Protein AF-A0A662RJ62-F1 (afdb_monomer_lite)

Foldseek 3Di:
DPDDPPPPPPPPDDDDDDDDDDDPVRVVVVVVVVLVVVVLVVVLVVVQVVCCVPPVDGDDPVRSVVCVVVDDSVD

Structure (mmCIF, N/CA/C/O backbone):
data_AF-A0A662RJ62-F1
#
_entry.id   AF-A0A662RJ62-F1
#
loop_
_atom_site.group_PDB
_atom_site.id
_atom_site.type_symbol
_atom_site.label_atom_id
_atom_site.label_alt_id
_atom_site.label_comp_id
_atom_site.label_asym_id
_atom_site.label_entity_id
_atom_site.label_seq_id
_atom_site.pdbx_PDB_ins_code
_atom_site.Cartn_x
_atom_site.Cartn_y
_atom_site.Cartn_z
_atom_site.occupancy
_atom_site.B_iso_or_equiv
_atom_site.auth_seq_id
_atom_site.auth_comp_id
_atom_site.auth_asym_id
_atom_site.auth_atom_id
_atom_site.pdbx_PDB_model_num
ATOM 1 N N . MET A 1 1 ? 34.350 -35.271 35.752 1.00 46.41 1 MET A N 1
ATOM 2 C CA . MET A 1 1 ? 34.288 -34.657 34.406 1.00 46.41 1 MET A CA 1
ATOM 3 C C . MET A 1 1 ? 32.827 -34.378 34.015 1.00 46.41 1 MET A C 1
ATOM 5 O O . MET A 1 1 ? 32.388 -34.745 32.940 1.00 46.41 1 MET A O 1
ATOM 9 N N . TYR A 1 2 ? 32.060 -33.747 34.913 1.00 46.62 2 TYR A N 1
ATOM 10 C CA . TYR A 1 2 ? 30.643 -33.398 34.750 1.00 46.62 2 TYR A CA 1
ATOM 11 C C . TYR A 1 2 ? 30.465 -32.008 35.375 1.00 46.62 2 TYR A C 1
ATOM 13 O O . TYR A 1 2 ? 30.299 -31.951 36.585 1.00 46.62 2 TYR A O 1
ATOM 21 N N . ALA A 1 3 ? 30.618 -30.898 34.640 1.00 51.47 3 ALA A N 1
ATOM 22 C CA . ALA A 1 3 ? 30.310 -29.569 35.215 1.00 51.47 3 ALA A CA 1
ATOM 23 C C . ALA A 1 3 ? 30.256 -28.362 34.252 1.00 51.47 3 ALA A C 1
ATOM 25 O O . ALA A 1 3 ? 29.966 -27.276 34.733 1.00 51.47 3 ALA A O 1
ATOM 26 N N . ILE A 1 4 ? 30.570 -28.462 32.947 1.00 56.31 4 ILE A N 1
ATOM 27 C CA . ILE A 1 4 ? 30.833 -27.237 32.140 1.00 56.31 4 ILE A CA 1
ATOM 28 C C . ILE A 1 4 ? 29.854 -27.019 30.962 1.00 56.31 4 ILE A C 1
ATOM 30 O O . ILE A 1 4 ? 29.869 -25.965 30.342 1.00 56.31 4 ILE A O 1
ATOM 34 N N . LEU A 1 5 ? 28.922 -27.935 30.670 1.00 56.62 5 LEU A N 1
ATOM 35 C CA . LEU A 1 5 ? 28.068 -27.834 29.464 1.00 56.62 5 LEU A CA 1
ATOM 36 C C . LEU A 1 5 ? 26.610 -27.388 29.694 1.00 56.62 5 LEU A C 1
ATOM 38 O O . LEU A 1 5 ? 25.767 -27.606 28.830 1.00 56.62 5 LEU A O 1
ATOM 42 N N . THR A 1 6 ? 26.277 -26.738 30.812 1.00 55.72 6 THR A N 1
ATOM 43 C CA . THR A 1 6 ? 24.893 -26.286 31.085 1.00 55.72 6 THR A CA 1
ATOM 44 C C . THR A 1 6 ? 24.779 -24.771 31.234 1.00 55.72 6 THR A C 1
ATOM 46 O O . THR A 1 6 ? 24.359 -24.282 32.280 1.00 55.72 6 THR A O 1
ATOM 49 N N . ASN A 1 7 ? 25.156 -23.998 30.213 1.00 61.31 7 ASN A N 1
ATOM 50 C CA . ASN A 1 7 ? 24.799 -22.571 30.175 1.00 61.31 7 ASN A CA 1
ATOM 51 C C . ASN A 1 7 ? 24.588 -22.025 28.755 1.00 61.31 7 ASN A C 1
ATOM 53 O O . ASN A 1 7 ? 24.994 -20.919 28.415 1.00 61.31 7 ASN A O 1
ATOM 57 N N . ILE A 1 8 ? 23.912 -22.801 27.908 1.00 64.88 8 ILE A N 1
ATOM 58 C CA . ILE A 1 8 ? 23.249 -22.228 26.736 1.00 64.88 8 ILE A CA 1
ATOM 59 C C . ILE A 1 8 ? 21.875 -21.786 27.230 1.00 64.88 8 ILE A C 1
ATOM 61 O O . ILE A 1 8 ? 20.977 -22.612 27.397 1.00 64.88 8 ILE A O 1
ATOM 65 N N . SER A 1 9 ? 21.713 -20.497 27.538 1.00 65.00 9 SER A N 1
ATOM 66 C CA . SER A 1 9 ? 20.382 -19.953 27.786 1.00 65.00 9 SER A CA 1
ATOM 67 C C . SER A 1 9 ? 19.590 -20.050 26.478 1.00 65.00 9 SER A C 1
ATOM 69 O O . SER A 1 9 ? 19.828 -19.342 25.501 1.00 65.00 9 SER A O 1
ATOM 71 N N . ILE A 1 10 ? 18.666 -21.006 26.414 1.00 68.06 10 ILE A N 1
ATOM 72 C CA . ILE A 1 10 ? 17.691 -21.076 25.328 1.00 68.06 10 ILE A CA 1
ATOM 73 C C . ILE A 1 10 ? 16.756 -19.885 25.546 1.00 68.06 10 ILE A C 1
ATOM 75 O O . ILE A 1 10 ? 15.823 -19.947 26.347 1.00 68.06 10 ILE A O 1
ATOM 79 N N . VAL A 1 11 ? 17.038 -18.763 24.883 1.00 72.44 11 VAL A N 1
ATOM 80 C CA . VAL A 1 11 ? 16.150 -17.596 24.883 1.00 72.44 11 VAL A CA 1
ATOM 81 C C . VAL A 1 11 ? 14.900 -17.967 24.089 1.00 72.44 11 VAL A C 1
ATOM 83 O O . VAL A 1 11 ? 14.825 -17.799 22.872 1.00 72.44 11 VAL A O 1
ATOM 86 N N . LEU A 1 12 ? 13.905 -18.515 24.785 1.00 74.94 12 LEU A N 1
ATOM 87 C CA . LEU A 1 12 ? 12.594 -18.787 24.218 1.00 74.94 12 LEU A CA 1
ATOM 88 C C . LEU A 1 12 ? 11.910 -17.443 23.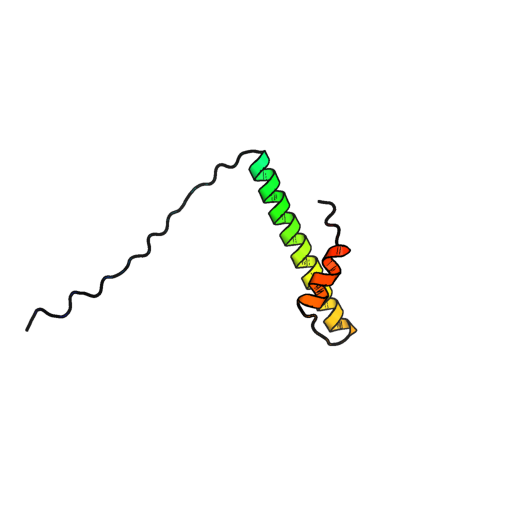922 1.00 74.94 12 LEU A C 1
ATOM 90 O O . LEU A 1 12 ? 11.469 -16.744 24.839 1.00 74.94 12 LEU A O 1
ATOM 94 N N . ARG A 1 13 ? 11.819 -17.056 22.643 1.00 77.94 13 ARG A N 1
ATOM 95 C CA . ARG A 1 13 ? 11.042 -15.873 22.248 1.00 77.94 13 ARG A CA 1
ATOM 96 C C . ARG A 1 13 ? 9.566 -16.155 22.513 1.00 77.94 13 ARG A C 1
ATOM 98 O O . ARG A 1 13 ? 8.963 -16.997 21.853 1.00 77.94 13 ARG A O 1
ATOM 105 N N . ARG A 1 14 ? 8.981 -15.455 23.485 1.00 79.94 14 ARG A N 1
ATOM 106 C CA . ARG A 1 14 ? 7.543 -15.525 23.756 1.00 79.94 14 ARG A CA 1
ATOM 107 C C . ARG A 1 14 ? 6.789 -14.834 22.625 1.00 79.94 14 ARG A C 1
ATOM 109 O O . ARG A 1 14 ? 7.049 -13.669 22.334 1.00 79.94 14 ARG A O 1
ATOM 116 N N . THR A 1 15 ? 5.855 -15.541 22.003 1.00 82.62 15 THR A N 1
ATOM 117 C CA . THR A 1 15 ? 4.908 -14.970 21.045 1.00 82.62 15 THR A CA 1
ATOM 118 C C . THR A 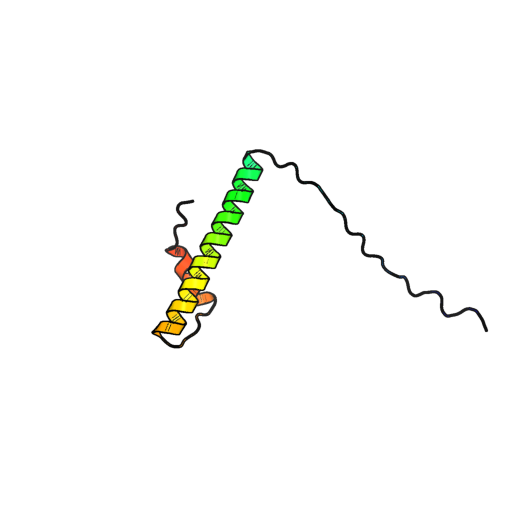1 15 ? 3.562 -14.801 21.733 1.00 82.62 1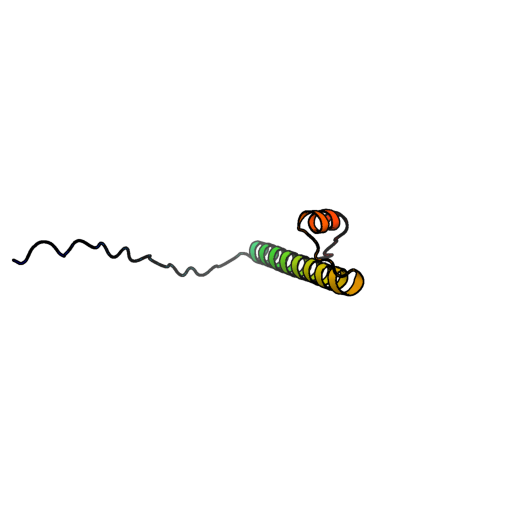5 THR A C 1
ATOM 120 O O . THR A 1 15 ? 3.062 -15.707 22.396 1.00 82.62 15 THR A O 1
ATOM 123 N N . PHE A 1 16 ? 2.981 -13.611 21.611 1.00 85.75 16 PHE A N 1
ATOM 124 C CA . PHE A 1 16 ? 1.693 -13.288 22.212 1.00 85.75 16 PHE A CA 1
ATOM 125 C C . PHE A 1 16 ? 0.653 -13.116 21.111 1.00 85.75 16 PHE A C 1
ATOM 127 O O . PHE A 1 16 ? 0.882 -12.399 20.137 1.00 85.75 16 PHE A O 1
ATOM 134 N N . LYS A 1 17 ? -0.497 -13.773 21.273 1.00 89.00 17 LYS A N 1
ATOM 135 C CA . LYS A 1 17 ? -1.648 -13.621 20.383 1.00 89.00 17 LYS A CA 1
ATOM 136 C C . LYS A 1 17 ? -2.660 -12.701 21.049 1.00 89.00 17 LYS A C 1
ATOM 138 O O . LYS A 1 17 ? -3.282 -13.082 22.036 1.00 89.00 17 LYS A O 1
ATOM 143 N N . TYR A 1 18 ? -2.844 -11.516 20.482 1.00 88.88 18 TYR A N 1
ATOM 144 C CA . TYR A 1 18 ? -3.852 -10.564 20.937 1.00 88.88 18 TYR A CA 1
ATOM 145 C C . TYR A 1 18 ? -5.035 -10.549 19.975 1.00 88.88 18 TYR A C 1
ATOM 147 O O . TYR A 1 18 ? -4.861 -10.614 18.757 1.00 88.88 18 TYR A O 1
ATOM 155 N N . ARG A 1 19 ? -6.249 -10.467 20.525 1.00 92.81 19 ARG A N 1
ATOM 156 C CA . ARG A 1 19 ? -7.463 -10.233 19.742 1.00 92.81 19 ARG A CA 1
ATOM 157 C C . ARG A 1 19 ? -7.745 -8.737 19.724 1.00 92.81 19 ARG A C 1
ATOM 159 O O . ARG A 1 19 ? -7.860 -8.126 20.781 1.00 92.81 19 ARG A O 1
ATOM 166 N N . LEU A 1 20 ? -7.845 -8.165 18.530 1.00 90.38 20 LEU A N 1
ATOM 167 C CA . LEU A 1 20 ? -8.202 -6.763 18.352 1.00 90.38 20 LEU A CA 1
ATOM 168 C C . LEU A 1 20 ? -9.729 -6.612 18.433 1.00 90.38 20 LEU A C 1
ATOM 170 O O . LEU A 1 20 ? -10.453 -7.351 17.765 1.00 90.38 20 LEU A O 1
ATOM 174 N N . TYR A 1 21 ? -10.20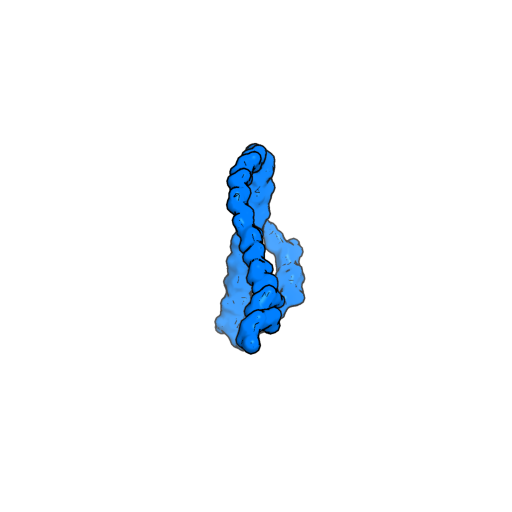1 -5.645 19.220 1.00 94.94 21 TYR A N 1
ATOM 175 C CA . TYR A 1 21 ? -11.609 -5.236 19.290 1.00 94.94 21 TYR A CA 1
ATOM 176 C C . TYR A 1 21 ? -11.722 -3.757 18.900 1.00 94.94 21 TYR A C 1
ATOM 178 O O . TYR A 1 21 ? -11.823 -2.899 19.776 1.00 94.94 21 TYR A O 1
ATOM 186 N N . PRO A 1 22 ? -11.610 -3.440 17.599 1.00 94.62 22 PRO A N 1
ATOM 187 C CA . PRO A 1 22 ? -11.604 -2.060 17.144 1.00 94.62 22 PRO A CA 1
ATOM 188 C C . PRO A 1 22 ? -12.998 -1.422 17.237 1.00 94.62 22 PRO A C 1
ATOM 190 O O . PRO A 1 22 ? -14.018 -2.091 17.055 1.00 94.62 22 PRO A O 1
ATOM 193 N N . THR A 1 23 ? -13.049 -0.114 17.483 1.00 97.88 23 THR A N 1
ATOM 194 C CA . THR A 1 23 ? -14.279 0.683 17.357 1.00 97.88 23 THR A CA 1
ATOM 195 C C . THR A 1 23 ? -14.681 0.836 15.887 1.00 97.88 23 THR A C 1
ATOM 197 O O . THR A 1 23 ? -13.889 0.565 14.984 1.00 97.88 23 THR A O 1
ATOM 200 N N . LYS A 1 24 ? -15.909 1.304 15.619 1.00 97.25 24 LYS A N 1
ATOM 201 C CA . LYS A 1 24 ? -16.383 1.543 14.242 1.00 97.25 24 LYS A CA 1
ATOM 202 C C . LYS A 1 24 ? -15.442 2.468 13.458 1.00 97.25 24 LYS A C 1
ATOM 204 O O . LYS A 1 24 ? -15.079 2.141 12.332 1.00 97.25 24 LYS A O 1
ATOM 209 N N . ASP A 1 25 ? -14.982 3.549 14.082 1.00 97.50 25 ASP A N 1
ATOM 210 C CA . ASP A 1 25 ? -14.061 4.505 13.454 1.00 97.50 25 ASP A CA 1
ATOM 211 C C . ASP A 1 25 ? -12.698 3.869 13.163 1.00 97.50 25 ASP A C 1
ATOM 213 O O . ASP A 1 25 ? -12.131 4.053 12.090 1.00 97.50 25 ASP A O 1
ATOM 217 N N . GLN A 1 26 ? -12.190 3.043 14.083 1.00 97.25 26 GLN A N 1
ATOM 218 C CA . GLN A 1 26 ? -10.943 2.307 13.875 1.00 97.25 26 GLN A CA 1
ATOM 219 C C . GLN A 1 26 ? -11.063 1.305 12.725 1.00 97.25 26 GLN A C 1
ATOM 221 O O . GLN A 1 26 ? -10.143 1.197 11.919 1.00 97.25 26 GLN A O 1
ATOM 226 N N . VAL A 1 27 ? -12.191 0.595 12.613 1.00 97.06 27 VAL A N 1
ATOM 227 C CA . VAL A 1 27 ? -12.452 -0.297 11.472 1.00 97.06 27 VAL A CA 1
ATOM 228 C C . VAL A 1 27 ? -12.440 0.490 10.166 1.00 97.06 27 VAL A C 1
ATOM 230 O O . VAL A 1 27 ? -11.820 0.041 9.204 1.00 97.06 27 VAL A O 1
ATOM 233 N N . HIS A 1 28 ? -13.074 1.664 10.135 1.00 96.25 28 HIS A N 1
ATOM 234 C CA . HIS A 1 28 ? -13.093 2.513 8.948 1.00 96.25 28 HIS A CA 1
ATOM 235 C C . HIS A 1 28 ? -11.684 2.970 8.547 1.00 96.25 28 HIS A C 1
ATOM 237 O O . HIS A 1 28 ? -11.298 2.795 7.395 1.00 96.25 28 HIS A O 1
ATOM 243 N N . ILE A 1 29 ? -10.878 3.450 9.500 1.00 96.19 29 ILE A N 1
ATOM 244 C CA . ILE A 1 29 ? -9.485 3.857 9.249 1.00 96.19 29 ILE A CA 1
ATOM 245 C C . ILE A 1 29 ? -8.655 2.675 8.737 1.00 96.19 29 ILE A C 1
ATOM 247 O O . ILE A 1 29 ? -7.937 2.804 7.748 1.00 96.19 29 ILE A O 1
ATOM 251 N N . LEU A 1 30 ? -8.770 1.504 9.369 1.00 95.94 30 LEU A N 1
ATOM 252 C CA . LEU A 1 30 ? -8.040 0.307 8.948 1.00 95.94 30 LEU A CA 1
ATOM 253 C C . LEU A 1 30 ? -8.438 -0.131 7.535 1.00 95.94 30 LEU A C 1
ATOM 255 O O . LEU A 1 30 ? -7.567 -0.463 6.729 1.00 95.94 30 LEU A O 1
ATOM 259 N N . ALA A 1 31 ? -9.734 -0.106 7.221 1.00 95.44 31 ALA A N 1
ATOM 260 C CA . ALA A 1 31 ? -10.240 -0.426 5.892 1.00 95.44 31 ALA A CA 1
ATOM 261 C C . ALA A 1 31 ? -9.761 0.590 4.847 1.00 95.44 31 ALA A C 1
ATOM 263 O O . ALA A 1 31 ? -9.321 0.188 3.769 1.00 95.44 31 ALA A O 1
ATOM 264 N N . TYR A 1 32 ? -9.779 1.882 5.175 1.00 95.06 32 TYR A N 1
ATOM 265 C CA . TYR A 1 32 ? -9.265 2.942 4.313 1.00 95.06 32 TYR A CA 1
ATOM 266 C C . TYR A 1 32 ? -7.770 2.754 4.030 1.00 95.06 32 TYR A C 1
ATOM 268 O O . TYR A 1 32 ? -7.365 2.707 2.867 1.00 95.06 32 TYR A O 1
ATOM 276 N N . CYS A 1 33 ? -6.950 2.546 5.066 1.00 94.94 33 CYS A N 1
ATOM 277 C CA . CYS A 1 33 ? -5.521 2.271 4.914 1.00 94.94 33 CYS A CA 1
ATOM 278 C C . CYS A 1 33 ? -5.272 1.036 4.043 1.00 94.94 33 CYS A C 1
ATOM 280 O O . CYS A 1 33 ? -4.485 1.094 3.100 1.00 94.94 33 CYS A O 1
ATOM 282 N N . LEU A 1 34 ? -5.962 -0.074 4.322 1.00 95.62 34 LEU A N 1
ATOM 283 C CA . LEU A 1 34 ? -5.806 -1.311 3.559 1.00 95.62 34 LEU A CA 1
ATOM 284 C C . LEU A 1 34 ? -6.172 -1.111 2.086 1.00 95.62 34 LEU A C 1
ATOM 286 O O . LEU A 1 34 ? -5.438 -1.549 1.199 1.00 95.62 34 LEU A O 1
ATOM 290 N N . THR A 1 35 ? -7.296 -0.449 1.825 1.00 95.44 35 THR A N 1
ATOM 291 C CA . THR A 1 35 ? -7.790 -0.255 0.460 1.00 95.44 35 THR A CA 1
ATOM 292 C C . THR A 1 35 ? -6.884 0.696 -0.313 1.00 95.44 35 THR A C 1
ATOM 294 O O . THR A 1 35 ? -6.534 0.391 -1.451 1.00 95.44 35 THR A O 1
ATOM 297 N N . THR A 1 36 ? -6.418 1.768 0.330 1.00 93.69 36 THR A N 1
ATOM 298 C CA . THR A 1 36 ? -5.461 2.720 -0.248 1.00 93.69 36 THR A CA 1
ATOM 299 C C . THR A 1 36 ? -4.144 2.032 -0.600 1.00 93.69 36 THR A C 1
ATOM 301 O O . THR A 1 36 ? -3.673 2.149 -1.728 1.00 93.69 36 THR A O 1
ATOM 304 N N . CYS A 1 37 ? -3.573 1.252 0.324 1.00 93.94 37 CYS A N 1
ATOM 305 C CA . CYS A 1 37 ? -2.340 0.501 0.079 1.00 93.94 37 CYS A CA 1
ATOM 306 C C . CYS A 1 37 ? -2.503 -0.516 -1.056 1.00 93.94 37 CYS A C 1
ATOM 308 O O . CYS A 1 37 ? -1.622 -0.635 -1.906 1.00 93.94 37 CYS A O 1
ATOM 310 N N . ARG A 1 38 ? -3.630 -1.238 -1.089 1.00 95.31 38 ARG A N 1
ATOM 311 C CA . ARG A 1 38 ? -3.932 -2.215 -2.143 1.00 95.31 38 ARG A CA 1
ATOM 312 C C . ARG A 1 38 ? -4.046 -1.547 -3.511 1.00 95.31 38 ARG A C 1
ATOM 314 O O . ARG A 1 38 ? -3.467 -2.047 -4.470 1.00 95.31 38 ARG A O 1
ATOM 321 N N . TYR A 1 39 ? -4.790 -0.447 -3.589 1.00 94.19 39 TYR A N 1
ATOM 322 C CA . TYR A 1 39 ? -4.956 0.325 -4.816 1.00 94.19 39 TYR A CA 1
ATOM 323 C C . TYR A 1 39 ? -3.605 0.832 -5.318 1.00 94.19 39 TYR A C 1
ATOM 325 O O . TYR A 1 39 ? -3.196 0.500 -6.427 1.00 94.19 39 TYR A O 1
ATOM 333 N N . LEU A 1 40 ? -2.861 1.524 -4.452 1.00 93.69 40 LEU A N 1
ATOM 334 C CA . LEU A 1 40 ? -1.562 2.081 -4.799 1.00 93.69 40 LEU A CA 1
ATOM 335 C C . LEU A 1 40 ? -0.581 1.007 -5.288 1.00 93.69 40 LEU A C 1
ATOM 337 O O . LEU A 1 40 ? 0.102 1.200 -6.290 1.00 93.69 40 LEU A O 1
ATOM 341 N N . TYR A 1 41 ? -0.506 -0.129 -4.594 1.00 94.06 41 TYR A N 1
ATOM 342 C CA . TYR A 1 41 ? 0.382 -1.217 -4.992 1.00 94.06 41 TYR A CA 1
ATOM 343 C C . TYR A 1 41 ? 0.042 -1.756 -6.385 1.00 94.06 41 TYR A C 1
ATOM 345 O O . TYR A 1 41 ? 0.944 -1.959 -7.197 1.00 94.06 41 TYR A O 1
ATOM 353 N N . ASN A 1 42 ? -1.245 -1.975 -6.661 1.00 94.56 42 ASN A N 1
ATOM 354 C CA . ASN A 1 42 ? -1.688 -2.520 -7.938 1.00 94.56 42 ASN A CA 1
ATOM 355 C C . ASN A 1 42 ? -1.412 -1.556 -9.095 1.00 94.56 42 ASN A C 1
ATOM 357 O O . ASN A 1 42 ? -0.846 -1.992 -10.094 1.00 94.56 42 ASN A O 1
ATOM 361 N N . GLU A 1 43 ? -1.712 -0.267 -8.928 1.00 93.81 43 GLU A N 1
ATOM 362 C CA . GLU A 1 43 ? -1.427 0.768 -9.934 1.00 93.81 43 GLU A CA 1
ATOM 363 C C . GLU A 1 43 ? 0.069 0.831 -10.265 1.00 93.81 43 GLU A C 1
ATOM 365 O O . GLU A 1 43 ? 0.476 0.765 -11.423 1.00 93.81 43 GLU A O 1
ATOM 370 N N . MET A 1 44 ? 0.926 0.868 -9.241 1.00 93.94 44 MET A N 1
ATOM 371 C CA . MET A 1 44 ? 2.376 0.924 -9.449 1.00 93.94 44 MET A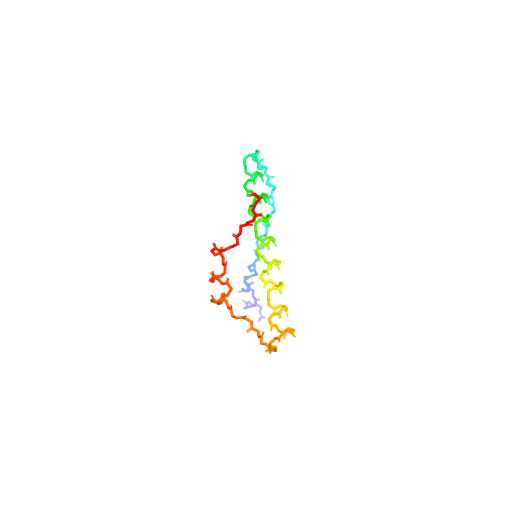 CA 1
ATOM 372 C C . MET A 1 44 ? 2.931 -0.378 -10.044 1.00 93.94 44 MET A C 1
ATOM 374 O O . MET A 1 44 ? 3.934 -0.363 -10.763 1.00 93.94 44 MET A O 1
ATOM 378 N N . LEU A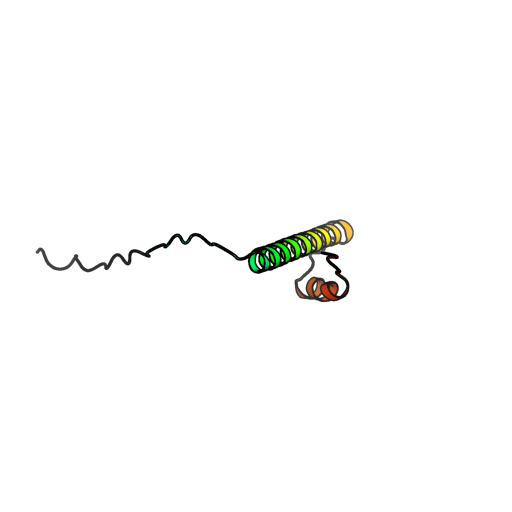 1 45 ? 2.323 -1.525 -9.739 1.00 95.38 45 LEU A N 1
ATOM 379 C CA . LEU A 1 45 ? 2.702 -2.797 -10.347 1.00 95.38 45 LEU A CA 1
ATOM 380 C C . LEU A 1 45 ? 2.315 -2.839 -11.830 1.00 95.38 45 LEU A C 1
ATOM 382 O O . LEU A 1 45 ? 3.108 -3.306 -12.649 1.00 95.38 45 LEU A O 1
ATOM 386 N N . GLU A 1 46 ? 1.121 -2.362 -12.168 1.00 95.12 46 GLU A N 1
ATOM 387 C CA . GLU A 1 46 ? 0.644 -2.260 -13.545 1.00 95.12 46 GLU A CA 1
ATOM 388 C C . GLU A 1 46 ? 1.517 -1.310 -14.368 1.00 95.12 46 GLU A C 1
ATOM 390 O O . GLU A 1 46 ? 1.962 -1.676 -15.457 1.00 95.12 46 GLU A O 1
ATOM 395 N N . ASP A 1 47 ? 1.868 -0.149 -13.819 1.00 93.69 47 ASP A N 1
ATOM 396 C CA . ASP A 1 47 ? 2.749 0.811 -14.481 1.00 93.69 47 ASP A CA 1
ATOM 397 C C . ASP A 1 47 ? 4.136 0.213 -14.789 1.00 93.69 47 ASP A C 1
ATOM 399 O O . ASP A 1 47 ? 4.651 0.347 -15.899 1.00 93.69 47 ASP A O 1
ATOM 403 N N . ARG A 1 48 ? 4.717 -0.564 -13.860 1.00 94.88 48 ARG A N 1
ATOM 404 C CA . ARG A 1 48 ? 5.983 -1.282 -14.116 1.00 94.88 48 ARG A CA 1
ATOM 405 C C . ARG A 1 48 ? 5.866 -2.296 -15.244 1.00 94.88 48 ARG A C 1
ATOM 407 O O . ARG A 1 48 ? 6.788 -2.391 -16.053 1.00 94.88 48 ARG A O 1
ATOM 414 N N . LYS A 1 49 ? 4.774 -3.064 -15.279 1.00 96.25 49 LYS A N 1
ATOM 415 C CA . LYS A 1 49 ? 4.531 -4.032 -16.357 1.00 96.25 49 LYS A CA 1
ATOM 416 C C . LYS A 1 49 ? 4.426 -3.308 -17.694 1.00 96.25 49 LYS A C 1
ATOM 418 O O . LYS A 1 49 ? 5.172 -3.621 -18.613 1.00 96.25 49 LYS A O 1
ATOM 423 N N . ASN A 1 50 ? 3.612 -2.257 -17.752 1.00 95.69 50 ASN A N 1
ATOM 424 C CA . ASN A 1 50 ? 3.430 -1.444 -18.950 1.00 95.69 50 ASN A CA 1
ATOM 425 C C . ASN A 1 50 ? 4.737 -0.801 -19.436 1.00 95.69 50 ASN A C 1
ATOM 427 O O . ASN A 1 50 ? 5.013 -0.807 -20.636 1.00 95.69 50 ASN A O 1
ATOM 431 N N . ALA A 1 51 ? 5.558 -0.258 -18.535 1.00 95.50 51 ALA A N 1
ATOM 432 C CA . ALA A 1 51 ? 6.847 0.335 -18.888 1.00 95.50 51 ALA A CA 1
ATOM 433 C C . ALA A 1 51 ? 7.826 -0.697 -19.466 1.00 95.50 51 ALA A C 1
ATOM 435 O O . ALA A 1 51 ? 8.550 -0.398 -20.422 1.00 95.50 51 ALA A O 1
ATOM 436 N N . TYR A 1 52 ? 7.822 -1.916 -18.926 1.00 96.19 52 TYR A N 1
ATOM 437 C CA . TYR A 1 52 ? 8.650 -2.995 -19.444 1.00 96.19 52 TYR A CA 1
ATOM 438 C C . TYR A 1 52 ? 8.148 -3.484 -20.805 1.00 96.19 52 TYR A C 1
ATOM 440 O O . TYR A 1 52 ? 8.929 -3.547 -21.750 1.00 96.19 52 TYR A O 1
ATOM 448 N N . ASP A 1 53 ? 6.847 -3.729 -20.941 1.00 96.44 53 ASP A N 1
ATOM 449 C CA . ASP A 1 53 ? 6.256 -4.250 -22.176 1.00 96.44 53 ASP A CA 1
ATOM 450 C C . ASP A 1 53 ? 6.375 -3.255 -23.342 1.00 96.44 53 ASP A C 1
ATOM 452 O O . ASP A 1 53 ? 6.580 -3.652 -24.488 1.00 96.44 53 ASP A O 1
ATOM 456 N N . ARG A 1 54 ? 6.278 -1.947 -23.064 1.00 95.25 54 ARG A N 1
ATOM 457 C CA . ARG A 1 54 ? 6.321 -0.898 -24.099 1.00 95.25 54 ARG A CA 1
ATOM 458 C C . ARG A 1 54 ? 7.723 -0.385 -24.400 1.00 95.25 54 ARG A C 1
ATOM 460 O O . ARG A 1 54 ? 7.996 -0.005 -25.535 1.00 95.25 54 ARG A O 1
ATOM 467 N N . CYS A 1 55 ? 8.588 -0.299 -23.391 1.00 94.44 55 CYS A N 1
ATOM 468 C CA . CYS A 1 55 ? 9.880 0.382 -23.508 1.00 94.44 55 CYS A CA 1
ATOM 469 C C . CYS A 1 55 ? 11.076 -0.509 -23.145 1.00 94.44 55 CYS A C 1
ATOM 471 O O . CYS A 1 55 ? 12.209 -0.033 -23.189 1.00 94.44 55 CYS A O 1
ATOM 473 N N . GLY A 1 56 ? 10.851 -1.766 -22.745 1.00 94.31 56 GLY A N 1
ATOM 474 C CA . GLY A 1 56 ? 11.900 -2.699 -22.319 1.00 94.31 56 GLY A CA 1
ATOM 475 C C . GLY A 1 56 ? 12.611 -2.293 -21.025 1.00 94.31 56 GLY A C 1
ATOM 476 O O . GLY A 1 56 ? 13.689 -2.809 -20.732 1.00 94.31 56 GLY A O 1
ATOM 477 N N . ARG A 1 57 ? 12.051 -1.344 -20.259 1.00 93.31 57 ARG A N 1
ATOM 478 C CA . ARG A 1 57 ? 12.706 -0.750 -19.085 1.00 93.31 57 ARG A CA 1
ATOM 479 C C . ARG A 1 57 ? 11.901 -0.966 -17.809 1.00 93.31 57 ARG A C 1
ATOM 481 O O . ARG A 1 57 ? 10.681 -0.852 -17.807 1.00 93.31 57 ARG A O 1
ATOM 488 N N . GLY A 1 58 ? 12.601 -1.211 -16.704 1.00 91.12 58 GLY A N 1
ATOM 489 C CA . GLY A 1 58 ? 12.010 -1.161 -15.368 1.00 91.12 58 GLY A CA 1
ATOM 490 C C . GLY A 1 58 ? 11.946 0.274 -14.842 1.00 91.12 58 GLY A C 1
ATOM 491 O O . GLY A 1 58 ? 12.859 1.062 -15.088 1.00 91.12 58 GLY A O 1
ATOM 492 N N . LEU A 1 59 ? 10.884 0.599 -14.102 1.00 91.88 59 LEU A N 1
ATOM 493 C CA . LEU A 1 59 ? 10.761 1.872 -13.387 1.00 91.88 59 LEU A CA 1
ATOM 494 C C . LEU A 1 59 ? 11.401 1.787 -12.001 1.00 91.88 59 LEU A C 1
ATOM 496 O O . LEU A 1 59 ? 11.271 0.775 -11.304 1.00 91.88 59 LEU A O 1
ATOM 500 N N . ASN A 1 60 ? 12.061 2.865 -11.588 1.00 91.75 60 ASN A N 1
ATOM 501 C CA . ASN A 1 60 ? 12.598 3.010 -10.241 1.00 91.75 60 ASN A CA 1
ATOM 502 C C . ASN A 1 60 ? 11.582 3.662 -9.283 1.00 91.75 60 ASN A C 1
ATOM 504 O O . ASN A 1 60 ? 10.540 4.179 -9.685 1.00 91.75 60 ASN A O 1
ATOM 508 N N . TYR A 1 61 ? 11.899 3.647 -7.987 1.00 91.00 61 TYR A N 1
ATOM 509 C CA . TYR A 1 61 ? 11.022 4.197 -6.951 1.00 91.00 61 TYR A CA 1
ATOM 510 C C . TYR A 1 61 ? 10.713 5.688 -7.145 1.00 91.00 61 TYR A C 1
ATOM 512 O O . TYR A 1 61 ? 9.566 6.091 -6.989 1.00 91.00 61 TYR A O 1
ATOM 520 N N . ASN A 1 62 ? 11.713 6.505 -7.488 1.00 93.50 62 ASN A N 1
ATOM 521 C CA . ASN A 1 62 ? 11.545 7.955 -7.594 1.00 93.50 62 ASN A CA 1
ATOM 522 C C . ASN A 1 62 ? 10.617 8.335 -8.754 1.00 93.50 62 ASN A C 1
ATOM 524 O O . ASN A 1 62 ? 9.810 9.253 -8.615 1.00 93.50 62 ASN A O 1
ATOM 528 N N . GLU A 1 63 ? 10.703 7.607 -9.871 1.00 91.06 63 GLU A N 1
ATOM 529 C CA . GLU A 1 63 ? 9.811 7.783 -11.023 1.00 91.06 63 GLU A CA 1
ATOM 530 C C . GLU A 1 63 ? 8.349 7.543 -10.629 1.00 91.06 63 GLU A C 1
ATOM 532 O O . GLU A 1 63 ? 7.481 8.353 -10.946 1.00 91.06 63 GLU A O 1
ATOM 537 N N . GLN A 1 64 ? 8.090 6.481 -9.867 1.00 92.00 64 GLN A N 1
ATOM 538 C CA . GLN A 1 64 ? 6.744 6.127 -9.416 1.00 92.00 64 GLN A CA 1
ATOM 539 C C . GLN A 1 64 ? 6.234 7.026 -8.286 1.00 92.00 64 GLN A C 1
ATOM 541 O O . GLN A 1 64 ? 5.083 7.456 -8.296 1.00 92.00 64 GLN A O 1
ATOM 546 N N . ALA A 1 65 ? 7.097 7.397 -7.340 1.00 91.69 65 ALA A N 1
ATOM 547 C CA . ALA A 1 65 ? 6.753 8.332 -6.272 1.00 91.69 65 ALA A CA 1
ATOM 548 C C . ALA A 1 65 ? 6.334 9.707 -6.826 1.00 91.69 65 ALA A C 1
ATOM 550 O O . ALA A 1 65 ? 5.465 10.369 -6.257 1.00 91.69 65 ALA A O 1
ATOM 551 N N . GLY A 1 66 ? 6.902 10.124 -7.964 1.00 90.06 66 GLY A N 1
ATOM 552 C CA . GLY A 1 66 ? 6.496 11.342 -8.667 1.00 90.06 66 GLY A CA 1
ATOM 553 C C . GLY A 1 66 ? 5.055 11.307 -9.192 1.00 90.06 66 GLY A C 1
ATOM 554 O O . GLY A 1 66 ? 4.400 12.351 -9.226 1.00 90.06 66 GLY A O 1
ATOM 555 N N . GLN A 1 67 ? 4.541 10.124 -9.543 1.00 88.94 67 GLN A N 1
ATOM 556 C CA . GLN A 1 67 ? 3.194 9.942 -10.096 1.00 88.94 67 GLN A CA 1
ATOM 557 C C . GLN A 1 67 ? 2.087 10.046 -9.041 1.00 88.94 67 GLN A C 1
ATOM 559 O O . GLN A 1 67 ? 0.947 10.353 -9.383 1.00 88.94 67 GLN A O 1
ATOM 564 N N . LEU A 1 68 ? 2.417 9.863 -7.756 1.00 87.81 68 LEU A N 1
ATOM 565 C CA . LEU A 1 68 ? 1.449 9.892 -6.649 1.00 87.81 68 LEU A CA 1
ATOM 566 C C . LEU A 1 68 ? 0.610 11.172 -6.608 1.00 87.81 68 LEU A C 1
ATOM 568 O O . LEU A 1 68 ? -0.532 11.146 -6.169 1.00 87.81 68 LEU A O 1
ATOM 572 N N . LYS A 1 69 ? 1.158 12.287 -7.099 1.00 86.75 69 LYS A N 1
ATOM 573 C CA . LYS A 1 69 ? 0.465 13.582 -7.173 1.00 86.75 69 LYS A CA 1
ATOM 574 C C . LYS A 1 69 ? -0.777 13.553 -8.066 1.00 86.75 69 LYS A C 1
ATOM 576 O O . LYS A 1 69 ? -1.666 14.376 -7.887 1.00 86.75 69 LYS A O 1
ATOM 581 N N . TYR A 1 70 ? -0.806 12.643 -9.033 1.00 86.06 70 TYR A N 1
ATOM 582 C CA . TYR A 1 70 ? -1.884 12.498 -10.010 1.00 86.06 70 TYR A CA 1
ATOM 583 C C . TYR A 1 70 ? -2.800 11.316 -9.688 1.00 86.06 70 TYR A C 1
ATOM 585 O O . TYR A 1 70 ? -3.832 11.143 -10.332 1.00 86.06 70 TYR A O 1
ATOM 593 N N . LEU A 1 71 ? -2.435 10.509 -8.690 1.00 83.88 71 LEU A N 1
ATOM 594 C CA . LEU A 1 71 ? -3.199 9.346 -8.287 1.00 83.88 71 LEU A CA 1
ATOM 595 C C . LEU A 1 71 ? -4.303 9.783 -7.318 1.00 83.88 71 LEU A C 1
ATOM 597 O O . LEU A 1 71 ? -4.023 10.188 -6.191 1.00 83.88 71 LEU A O 1
ATOM 601 N N . ASN A 1 72 ? -5.561 9.686 -7.743 1.00 78.50 72 ASN A N 1
ATOM 602 C CA . ASN A 1 72 ? -6.705 9.858 -6.854 1.00 78.50 72 ASN A CA 1
ATOM 603 C C . ASN A 1 72 ? -7.361 8.493 -6.616 1.00 78.50 72 ASN A C 1
ATOM 605 O O . ASN A 1 72 ? -7.971 7.962 -7.542 1.00 78.50 72 ASN A O 1
ATOM 609 N N . PRO A 1 73 ? -7.252 7.923 -5.404 1.00 71.38 73 PRO A N 1
ATOM 610 C CA . PRO A 1 73 ? -7.906 6.664 -5.080 1.00 71.38 73 PRO A CA 1
ATOM 611 C C . PRO A 1 73 ? -9.436 6.735 -5.216 1.00 71.38 73 PRO A C 1
ATOM 613 O O . PRO A 1 73 ? -10.060 5.723 -5.522 1.00 71.38 73 PRO A O 1
ATOM 616 N N . GLY A 1 74 ? -10.053 7.904 -4.988 1.00 70.50 74 GLY A N 1
ATOM 617 C CA . GLY A 1 74 ? -11.515 8.054 -4.976 1.00 70.50 74 GLY A CA 1
ATOM 618 C C . GLY A 1 74 ? -12.229 7.174 -3.937 1.00 70.50 74 GLY A C 1
ATOM 619 O O . GLY A 1 74 ? -13.419 6.904 -4.092 1.00 70.50 74 GLY A O 1
ATOM 620 N N . ILE A 1 75 ? -11.488 6.704 -2.926 1.00 65.19 75 ILE A N 1
ATOM 621 C CA . ILE A 1 75 ? -11.911 5.788 -1.853 1.00 65.19 75 ILE A CA 1
ATOM 622 C C . ILE A 1 75 ? -12.144 6.581 -0.574 1.00 65.19 75 ILE A C 1
ATOM 624 O O . ILE A 1 75 ? -11.342 7.510 -0.329 1.00 65.19 75 ILE A O 1
#

Sequence (75 aa):
MYAILTNISIVLRRTFKYRLYPTKDQVHILAYCLTTCRYLYNEMLEDRKNAYDRCGRGLNYNEQAGQLKYLNPGI

pLDDT: mean 86.34, std 13.55, range [46.41, 97.88]

Radius of gyration: 23.84 Å; chains: 1; bounding box: 51×48×59 Å

Secondary structure (DSSP, 8-state):
--SSS------------------HHHHHHHHHHHHHHHHHHHHHHHHHHHHHHHHS-PPPHHHHHHHGGG-----